Protein AF-A0A356WWW4-F1 (afdb_monomer_lite)

Radius of gyration: 14.02 Å; chains: 1; bounding box: 30×32×37 Å

Sequence (104 aa):
GGIGSTVKATRNASKEELKNLARNRLQKALKQGITTMEIKSGYGLDPETERKMLEVIHELKAEQPIELIATFLGAHAVPKHSSKEEYLEEVLAMIPEIAGLAEY

Structure (mmCIF, N/CA/C/O backbone):
data_AF-A0A356WWW4-F1
#
_entry.id   AF-A0A356WWW4-F1
#
loop_
_atom_site.group_PDB
_atom_site.id
_atom_site.type_symbol
_atom_site.label_atom_id
_atom_site.label_alt_id
_atom_site.label_comp_id
_atom_site.label_asym_id
_atom_site.label_entity_id
_atom_site.label_seq_id
_atom_site.pdbx_PDB_ins_code
_atom_site.Cartn_x
_atom_site.Cartn_y
_atom_site.Cartn_z
_atom_site.occupancy
_atom_site.B_iso_or_equiv
_atom_site.auth_seq_id
_atom_site.auth_comp_id
_atom_site.auth_asym_id
_atom_site.auth_atom_id
_atom_site.pdbx_PDB_model_num
ATOM 1 N N . GLY A 1 1 ? 5.558 17.796 -7.628 1.00 60.41 1 GLY A N 1
ATOM 2 C CA . GLY A 1 1 ? 4.100 17.597 -7.676 1.00 60.41 1 GLY A CA 1
ATOM 3 C C . GLY A 1 1 ? 3.785 16.590 -8.761 1.00 60.41 1 GLY A C 1
ATOM 4 O O . GLY A 1 1 ? 4.495 16.576 -9.760 1.00 60.41 1 GLY A O 1
ATOM 5 N N . GLY A 1 2 ? 2.782 15.738 -8.552 1.00 84.38 2 GLY A N 1
ATOM 6 C CA . GLY A 1 2 ? 2.424 14.632 -9.452 1.00 84.38 2 GLY A CA 1
ATOM 7 C C . GLY A 1 2 ? 2.862 13.257 -8.933 1.00 84.38 2 GLY A C 1
ATOM 8 O O . GLY A 1 2 ? 3.621 13.161 -7.965 1.00 84.38 2 GLY A O 1
ATOM 9 N N . ILE A 1 3 ? 2.393 12.194 -9.592 1.00 88.00 3 ILE A N 1
ATOM 10 C CA . ILE A 1 3 ? 2.609 10.796 -9.176 1.00 88.00 3 ILE A CA 1
ATOM 11 C C . ILE A 1 3 ? 4.089 10.462 -8.945 1.00 88.00 3 ILE A C 1
ATOM 13 O O . ILE A 1 3 ? 4.428 9.858 -7.934 1.00 88.00 3 ILE A O 1
ATOM 17 N N . GLY A 1 4 ? 4.993 10.966 -9.792 1.00 89.69 4 GLY A N 1
ATOM 18 C CA . GLY A 1 4 ? 6.430 10.704 -9.664 1.00 89.69 4 GLY A CA 1
ATOM 19 C C . GLY A 1 4 ? 7.057 11.209 -8.357 1.00 89.69 4 GLY A C 1
ATOM 20 O O . GLY A 1 4 ? 7.981 10.579 -7.848 1.00 89.69 4 GLY A O 1
ATOM 21 N N . SER A 1 5 ? 6.558 12.311 -7.775 1.00 92.88 5 SER A N 1
ATOM 22 C CA . SER A 1 5 ? 7.048 12.762 -6.460 1.00 92.88 5 SER A CA 1
ATOM 23 C C . SER A 1 5 ? 6.590 11.851 -5.325 1.00 92.88 5 SER A C 1
ATOM 25 O O . SER A 1 5 ? 7.378 11.584 -4.421 1.00 92.88 5 SER A O 1
ATOM 27 N N . THR A 1 6 ? 5.356 11.343 -5.390 1.00 94.69 6 THR A N 1
ATOM 28 C CA . THR A 1 6 ? 4.840 10.392 -4.399 1.00 94.69 6 THR A CA 1
ATOM 29 C C . THR A 1 6 ? 5.564 9.059 -4.514 1.00 94.69 6 THR A C 1
ATOM 31 O O . THR A 1 6 ? 6.008 8.543 -3.500 1.00 94.69 6 THR A O 1
ATOM 34 N N . VAL A 1 7 ? 5.787 8.565 -5.738 1.00 96.31 7 VAL A N 1
ATOM 35 C CA . VAL A 1 7 ? 6.539 7.324 -5.973 1.00 96.31 7 VAL A CA 1
ATOM 36 C C . VAL A 1 7 ? 7.933 7.400 -5.359 1.00 96.31 7 VAL A C 1
ATOM 38 O O . VAL A 1 7 ? 8.322 6.541 -4.573 1.00 96.31 7 VAL A O 1
ATOM 41 N N . LYS A 1 8 ? 8.669 8.486 -5.628 1.00 95.81 8 LYS A N 1
ATOM 42 C CA . LYS A 1 8 ? 9.997 8.696 -5.038 1.00 95.81 8 LYS A CA 1
ATOM 43 C C . LYS A 1 8 ? 9.953 8.727 -3.505 1.00 95.81 8 LYS A C 1
ATOM 45 O O . LYS A 1 8 ? 10.811 8.129 -2.864 1.00 95.81 8 LYS A O 1
ATOM 50 N N . ALA A 1 9 ? 8.979 9.425 -2.921 1.00 97.12 9 ALA A N 1
ATOM 51 C CA . ALA A 1 9 ? 8.839 9.507 -1.470 1.00 97.12 9 ALA A CA 1
ATOM 52 C C . ALA A 1 9 ? 8.518 8.138 -0.845 1.00 97.12 9 ALA A C 1
ATOM 54 O O . ALA A 1 9 ? 9.125 7.774 0.156 1.00 97.12 9 ALA A O 1
ATOM 55 N N . THR A 1 10 ? 7.621 7.364 -1.456 1.00 97.62 10 THR A N 1
ATOM 56 C CA . THR A 1 10 ? 7.225 6.030 -0.984 1.00 97.62 10 THR A CA 1
ATOM 57 C C . THR A 1 10 ? 8.359 5.011 -1.091 1.00 97.62 10 THR A C 1
ATOM 59 O O . THR A 1 10 ? 8.565 4.228 -0.163 1.00 97.62 10 THR A O 1
ATOM 62 N N . ARG A 1 11 ? 9.136 5.038 -2.183 1.00 97.19 11 ARG A N 1
ATOM 63 C CA . ARG A 1 11 ? 10.339 4.199 -2.329 1.00 97.19 11 ARG A CA 1
ATOM 64 C C . ARG A 1 11 ? 11.346 4.473 -1.215 1.00 97.19 11 ARG A C 1
ATOM 66 O O . ARG A 1 11 ? 11.790 3.538 -0.559 1.00 97.19 11 ARG A O 1
ATOM 73 N N . ASN A 1 12 ? 11.625 5.752 -0.957 1.00 98.06 12 ASN A N 1
ATOM 74 C CA . ASN A 1 12 ? 12.599 6.184 0.048 1.00 98.06 12 ASN A CA 1
ATOM 75 C C . ASN A 1 12 ? 12.138 5.977 1.498 1.00 98.06 12 ASN A C 1
ATOM 77 O O . ASN A 1 12 ? 12.976 5.952 2.393 1.00 98.06 12 ASN A O 1
ATOM 81 N N . ALA A 1 13 ? 10.831 5.875 1.740 1.00 98.38 13 ALA A N 1
ATOM 82 C CA . ALA A 1 13 ? 10.298 5.644 3.072 1.00 98.38 13 ALA A CA 1
ATOM 83 C C . ALA A 1 13 ? 10.525 4.192 3.507 1.00 98.38 13 ALA A C 1
ATOM 85 O O . ALA A 1 13 ? 10.277 3.235 2.764 1.00 98.38 13 ALA A O 1
ATOM 86 N N . SER A 1 14 ? 10.943 4.019 4.752 1.00 98.56 14 SER A N 1
ATOM 87 C CA . SER A 1 14 ? 10.951 2.730 5.429 1.00 98.56 14 SER A CA 1
ATOM 88 C C . SER A 1 14 ? 9.529 2.199 5.636 1.00 98.56 14 SER A C 1
ATOM 90 O O . SER A 1 14 ? 8.539 2.939 5.629 1.00 98.56 14 SER A O 1
ATOM 92 N N . LYS A 1 15 ? 9.425 0.888 5.867 1.00 98.44 15 LYS A N 1
ATOM 93 C CA . LYS A 1 15 ? 8.154 0.227 6.181 1.00 98.44 15 LYS A CA 1
ATOM 94 C C . LYS A 1 15 ? 7.468 0.850 7.404 1.00 98.44 15 LYS A C 1
ATOM 96 O O . LYS A 1 15 ? 6.267 1.103 7.362 1.00 98.44 15 LYS A O 1
ATOM 101 N N . GLU A 1 16 ? 8.226 1.169 8.455 1.00 98.50 16 GLU A N 1
ATOM 102 C CA . GLU A 1 16 ? 7.666 1.808 9.652 1.00 98.50 16 GLU A CA 1
ATOM 103 C C . GLU A 1 16 ? 7.223 3.253 9.420 1.00 98.50 16 GLU A C 1
ATOM 105 O O . GLU A 1 16 ? 6.189 3.671 9.937 1.00 98.50 16 GLU A O 1
ATOM 110 N N . GLU A 1 17 ? 7.939 4.038 8.613 1.00 98.62 17 GLU A N 1
ATOM 111 C CA . GLU A 1 17 ? 7.474 5.386 8.258 1.00 98.62 17 GLU A CA 1
ATOM 112 C C . GLU A 1 17 ? 6.132 5.331 7.519 1.00 98.62 17 GLU A C 1
ATOM 114 O O . GLU A 1 17 ? 5.210 6.085 7.850 1.00 98.62 17 GLU A O 1
ATOM 119 N N . LEU A 1 18 ? 5.986 4.396 6.573 1.00 98.69 18 LEU A N 1
ATOM 120 C CA . LEU A 1 18 ? 4.726 4.167 5.864 1.00 98.69 18 LEU A CA 1
ATOM 121 C C . LEU A 1 18 ? 3.616 3.699 6.813 1.00 98.69 18 LEU A C 1
ATOM 123 O O . LEU A 1 18 ? 2.504 4.235 6.756 1.00 98.69 18 LEU A O 1
ATOM 127 N N . LYS A 1 19 ? 3.915 2.761 7.721 1.00 98.62 19 LYS A N 1
ATOM 128 C CA . LYS A 1 19 ? 2.946 2.259 8.703 1.00 98.62 19 LYS A CA 1
ATOM 129 C C . LYS A 1 19 ? 2.482 3.349 9.662 1.00 98.62 19 LYS A C 1
ATOM 131 O O . LYS A 1 19 ? 1.279 3.529 9.844 1.00 98.62 19 LYS A O 1
ATOM 136 N N . ASN A 1 20 ? 3.400 4.140 10.212 1.00 98.56 20 ASN A N 1
ATOM 137 C CA . ASN A 1 20 ? 3.073 5.269 11.086 1.00 98.56 20 ASN A CA 1
ATOM 138 C C . ASN A 1 20 ? 2.220 6.324 10.368 1.00 98.56 20 ASN A C 1
ATOM 140 O O . ASN A 1 20 ? 1.230 6.815 10.922 1.00 98.56 20 ASN A O 1
ATOM 144 N N . LEU A 1 21 ? 2.554 6.643 9.114 1.00 98.31 21 LEU A N 1
ATOM 145 C CA . LEU A 1 21 ? 1.778 7.572 8.297 1.00 98.31 21 LEU A CA 1
ATOM 146 C C . LEU A 1 21 ? 0.350 7.063 8.048 1.00 98.31 21 LEU A C 1
ATOM 148 O O . LEU A 1 21 ? -0.610 7.826 8.200 1.00 98.31 21 LEU A O 1
ATOM 152 N N . A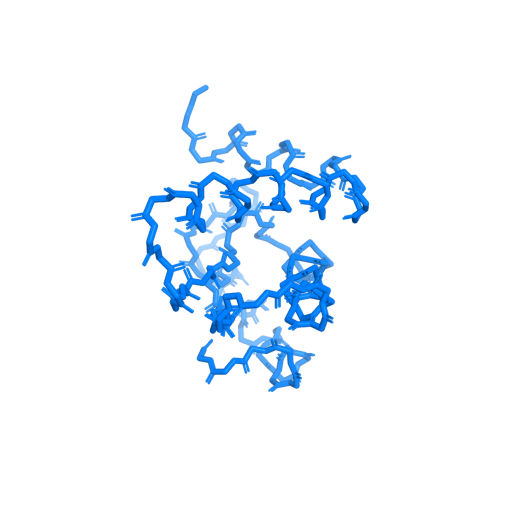LA A 1 22 ? 0.201 5.788 7.684 1.00 98.31 22 ALA A N 1
ATOM 153 C CA . ALA A 1 22 ? -1.095 5.157 7.458 1.00 98.31 22 ALA A CA 1
ATOM 154 C C . ALA A 1 22 ? -1.914 5.056 8.755 1.00 98.31 22 ALA A C 1
ATOM 156 O O . ALA A 1 22 ? -3.075 5.465 8.765 1.00 98.31 22 ALA A O 1
ATOM 157 N N . ARG A 1 23 ? -1.305 4.647 9.876 1.00 98.50 23 ARG A N 1
ATOM 158 C CA . ARG A 1 23 ? -1.961 4.578 11.194 1.00 98.50 23 ARG A CA 1
ATOM 159 C C . ARG A 1 23 ? -2.559 5.921 11.607 1.00 98.50 23 ARG A C 1
ATOM 161 O O . ARG A 1 23 ? -3.714 5.985 12.022 1.00 98.50 23 ARG A O 1
ATOM 168 N N . ASN A 1 24 ? -1.818 7.013 11.415 1.00 98.38 24 ASN A N 1
ATOM 169 C CA . ASN A 1 24 ? -2.313 8.364 11.696 1.00 98.38 24 ASN A CA 1
ATOM 170 C C . ASN A 1 24 ? -3.528 8.746 10.833 1.00 98.38 24 ASN A C 1
ATOM 172 O O . ASN A 1 24 ? -4.409 9.477 11.291 1.00 98.38 24 ASN A O 1
ATOM 176 N N . ARG A 1 25 ? -3.592 8.277 9.580 1.00 98.38 25 ARG A N 1
ATOM 177 C CA . ARG A 1 25 ? -4.747 8.495 8.692 1.00 98.38 25 ARG A CA 1
ATOM 178 C C . ARG A 1 25 ? -5.943 7.648 9.119 1.00 98.38 25 ARG A C 1
ATOM 180 O O . ARG A 1 25 ? -7.040 8.189 9.214 1.00 98.38 25 ARG A O 1
ATOM 187 N N . LEU A 1 26 ? -5.721 6.381 9.464 1.00 98.50 26 LEU A N 1
ATOM 188 C CA . LEU A 1 26 ? -6.759 5.477 9.967 1.00 98.50 26 LEU A CA 1
ATOM 189 C C . LEU A 1 26 ? -7.387 5.995 11.264 1.00 98.50 26 LEU A C 1
ATOM 191 O O . LEU A 1 26 ? -8.604 6.036 11.380 1.00 98.50 26 LEU A O 1
ATOM 195 N N . GLN A 1 27 ? -6.590 6.508 12.204 1.00 98.31 27 GLN A N 1
ATOM 196 C CA . GLN A 1 27 ? -7.124 7.122 13.426 1.00 98.31 27 GLN A CA 1
ATOM 197 C C . GLN A 1 27 ? -8.020 8.335 13.140 1.00 98.31 27 GLN A C 1
ATOM 199 O O . GLN A 1 27 ? -9.021 8.543 13.826 1.00 98.31 27 GLN A O 1
ATOM 204 N N . LYS A 1 28 ? -7.672 9.156 12.140 1.00 98.56 28 LYS A N 1
ATOM 205 C CA . LYS A 1 28 ? -8.518 10.283 11.716 1.00 98.56 28 LYS A CA 1
ATOM 206 C C . LYS A 1 28 ? -9.808 9.790 11.063 1.00 98.56 28 LYS A C 1
ATOM 208 O O . LYS A 1 28 ? -10.865 10.319 11.384 1.00 98.56 28 LYS A O 1
ATOM 213 N N . ALA A 1 29 ? -9.717 8.773 10.210 1.00 98.44 29 ALA A N 1
ATOM 214 C CA . ALA A 1 29 ? -10.869 8.153 9.566 1.00 98.44 29 ALA A CA 1
ATOM 215 C C . ALA A 1 29 ? -11.835 7.541 10.594 1.00 98.44 29 ALA A C 1
ATOM 217 O O . ALA A 1 29 ? -13.037 7.791 10.542 1.00 98.44 29 ALA A O 1
ATOM 218 N N . LEU A 1 30 ? -11.305 6.839 11.597 1.00 98.12 30 LEU A N 1
ATOM 219 C CA . LEU A 1 30 ? -12.096 6.256 12.678 1.00 98.12 30 LEU A CA 1
ATOM 220 C C . LEU A 1 30 ? -12.850 7.330 13.472 1.00 98.12 30 LEU A C 1
ATOM 222 O O . LEU A 1 30 ? -14.033 7.176 13.760 1.00 98.12 30 LEU A O 1
ATOM 226 N N . LYS A 1 31 ? -12.198 8.464 13.771 1.00 98.31 31 LYS A N 1
ATOM 227 C CA . LYS A 1 31 ? -12.844 9.622 14.423 1.00 98.31 31 LYS A CA 1
ATOM 228 C C . LYS A 1 31 ? -13.974 10.234 13.588 1.00 98.31 31 LYS A C 1
ATOM 230 O O . LYS A 1 31 ? -14.804 10.948 14.139 1.00 98.31 31 LYS A O 1
ATOM 235 N N . GLN A 1 32 ? -13.996 9.973 12.283 1.00 98.44 32 GLN A N 1
ATOM 236 C CA . GLN A 1 32 ? -15.057 10.385 11.364 1.00 98.44 32 GLN A CA 1
ATOM 237 C C . GLN A 1 32 ? -16.131 9.300 11.173 1.00 98.44 32 GLN A C 1
ATOM 239 O O . GLN A 1 32 ? -17.038 9.488 10.369 1.00 98.44 32 GLN A O 1
ATOM 244 N N . GLY A 1 33 ? -16.054 8.183 11.905 1.00 98.31 33 GLY A N 1
ATOM 245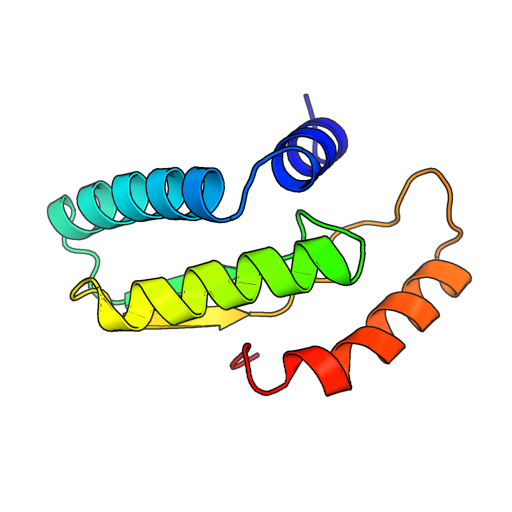 C CA . GLY A 1 33 ? -17.025 7.089 11.838 1.00 98.31 33 GLY A CA 1
ATOM 246 C C . GLY A 1 33 ? -16.784 6.091 10.705 1.00 98.31 33 GLY A C 1
ATOM 247 O O . GLY A 1 33 ? -17.659 5.276 10.431 1.00 98.31 33 GLY A O 1
ATOM 248 N N . ILE A 1 34 ? -15.623 6.130 10.040 1.00 98.62 34 ILE A N 1
ATOM 249 C CA . ILE A 1 34 ? -15.276 5.148 9.006 1.00 98.62 34 ILE A CA 1
ATOM 250 C C . ILE A 1 34 ? -14.921 3.821 9.679 1.00 98.62 34 ILE A C 1
ATOM 252 O O . ILE A 1 34 ? -14.003 3.769 10.497 1.00 98.62 34 ILE A O 1
ATOM 256 N N . THR A 1 35 ? -15.633 2.757 9.306 1.00 98.06 35 THR A N 1
ATOM 257 C CA . THR A 1 35 ? -15.446 1.398 9.844 1.00 98.06 35 THR A CA 1
ATOM 258 C C . THR A 1 35 ? -14.822 0.426 8.850 1.00 98.06 35 THR A C 1
ATOM 260 O O . THR A 1 35 ? -14.264 -0.576 9.278 1.00 98.06 35 THR A O 1
ATOM 263 N N . THR A 1 36 ? -14.863 0.730 7.551 1.00 98.44 36 THR A N 1
ATOM 264 C CA . THR A 1 36 ? -14.289 -0.104 6.486 1.00 98.44 36 THR A CA 1
ATOM 265 C C . THR A 1 36 ? -13.587 0.787 5.466 1.00 98.44 36 THR A C 1
ATOM 267 O O . THR A 1 36 ? -14.101 1.852 5.113 1.00 98.44 36 THR A O 1
ATOM 270 N N . MET A 1 37 ? -12.404 0.383 5.004 1.00 98.38 37 MET A N 1
ATOM 271 C CA . MET A 1 37 ? -11.602 1.149 4.053 1.00 98.38 37 MET A CA 1
ATOM 272 C C . MET A 1 37 ? -10.841 0.239 3.095 1.00 98.38 37 MET A C 1
ATOM 274 O O . MET A 1 37 ? -10.111 -0.658 3.501 1.00 98.38 37 MET A O 1
ATOM 278 N N . GLU A 1 38 ? -10.949 0.534 1.807 1.00 98.44 38 GLU A N 1
ATOM 279 C CA . GLU A 1 38 ? -10.049 -0.022 0.806 1.00 98.44 38 GLU A CA 1
ATOM 280 C C . GLU A 1 38 ? -8.766 0.821 0.732 1.00 98.44 38 GLU A C 1
ATOM 282 O O . GLU A 1 38 ? -8.816 2.054 0.680 1.00 98.44 38 GLU A O 1
ATOM 287 N N . ILE A 1 39 ? -7.609 0.160 0.715 1.00 98.19 39 ILE A N 1
ATOM 288 C CA . ILE A 1 39 ? -6.299 0.784 0.554 1.00 98.19 39 ILE A CA 1
ATOM 289 C C . ILE A 1 39 ? -5.569 0.095 -0.594 1.00 98.19 39 ILE A C 1
ATOM 291 O O . ILE A 1 39 ? -5.390 -1.121 -0.612 1.00 98.19 39 ILE A O 1
ATOM 295 N N . LYS A 1 40 ? -5.115 0.903 -1.548 1.00 98.38 40 LYS A N 1
ATOM 296 C CA . LYS A 1 40 ? -4.424 0.436 -2.746 1.00 98.38 40 LYS A CA 1
ATOM 297 C C . LYS A 1 40 ? -2.920 0.633 -2.618 1.00 98.38 40 LYS A C 1
ATOM 299 O O . LYS A 1 40 ? -2.467 1.608 -2.010 1.00 98.38 40 LYS A O 1
ATOM 304 N N . SER A 1 41 ? -2.166 -0.264 -3.239 1.00 98.19 41 SER A N 1
ATOM 305 C CA . SER A 1 41 ? -0.745 -0.085 -3.522 1.00 98.19 41 SER A CA 1
ATOM 306 C C . SER A 1 41 ? -0.560 0.922 -4.693 1.00 98.19 41 SER A C 1
ATOM 308 O O . SER A 1 41 ? -1.355 1.853 -4.840 1.00 98.19 41 SER A O 1
ATOM 310 N N . GLY A 1 42 ? 0.489 0.821 -5.514 1.00 96.94 42 GLY A N 1
ATOM 311 C CA . GLY A 1 42 ? 0.644 1.611 -6.745 1.00 96.94 42 GLY A CA 1
ATOM 312 C C . GLY A 1 42 ? 1.469 2.894 -6.640 1.00 96.94 42 GLY A C 1
ATOM 313 O O . GLY A 1 42 ? 1.592 3.635 -7.613 1.00 96.94 42 GLY A O 1
ATOM 314 N N . TYR A 1 43 ? 2.041 3.204 -5.478 1.00 97.75 43 TYR A N 1
ATOM 315 C CA . TYR A 1 43 ? 3.078 4.235 -5.345 1.00 97.75 43 TYR A CA 1
ATOM 316 C C . TYR A 1 43 ? 4.494 3.654 -5.232 1.00 97.75 43 TYR A C 1
ATOM 318 O O . TYR A 1 43 ? 5.430 4.410 -4.993 1.00 97.75 43 TYR A O 1
ATOM 326 N N . GLY A 1 44 ? 4.677 2.345 -5.403 1.00 96.69 44 GLY A N 1
ATOM 327 C CA . GLY A 1 44 ? 5.999 1.741 -5.530 1.00 96.69 44 GLY A CA 1
ATOM 328 C C . GLY A 1 44 ? 6.458 1.735 -6.975 1.00 96.69 44 GLY A C 1
ATOM 329 O O . GLY A 1 44 ? 7.504 2.289 -7.304 1.00 96.69 44 GLY A O 1
ATOM 330 N N . LEU A 1 45 ? 5.632 1.184 -7.858 1.00 96.38 45 LEU A N 1
ATOM 331 C CA . LEU A 1 45 ? 5.977 0.908 -9.253 1.00 96.38 45 LEU A CA 1
ATOM 332 C C . LEU A 1 45 ? 7.263 0.068 -9.423 1.00 96.38 45 LEU A C 1
ATOM 334 O O . LEU A 1 45 ? 8.008 0.248 -10.384 1.00 96.38 45 LEU A O 1
ATOM 338 N N . ASP A 1 46 ? 7.559 -0.775 -8.437 1.00 95.62 46 ASP A N 1
ATOM 339 C CA . ASP A 1 46 ? 8.617 -1.787 -8.418 1.00 95.62 46 ASP A CA 1
ATOM 340 C C . ASP A 1 46 ? 8.214 -2.898 -7.425 1.00 95.62 46 ASP A C 1
ATOM 342 O O . ASP A 1 46 ? 7.456 -2.607 -6.490 1.00 95.62 46 ASP A O 1
ATOM 346 N N . PRO A 1 47 ? 8.689 -4.147 -7.599 1.00 95.25 47 PRO A N 1
ATOM 347 C CA . PRO A 1 47 ? 8.242 -5.281 -6.785 1.00 95.25 47 PRO A CA 1
ATOM 348 C C . PRO A 1 47 ? 8.424 -5.071 -5.278 1.00 95.25 47 PRO A C 1
ATOM 350 O O . PRO A 1 47 ? 7.506 -5.302 -4.489 1.00 95.25 47 PRO A O 1
ATOM 353 N N . GLU A 1 48 ? 9.601 -4.589 -4.871 1.00 96.81 48 GLU A N 1
ATOM 354 C CA . GLU A 1 48 ? 9.962 -4.425 -3.462 1.00 96.81 48 GLU A CA 1
ATOM 355 C C . GLU A 1 48 ? 9.025 -3.436 -2.763 1.00 96.81 48 GLU A C 1
ATOM 357 O O . GLU A 1 48 ? 8.488 -3.710 -1.684 1.00 96.81 48 GLU A O 1
ATOM 362 N N . THR A 1 49 ? 8.793 -2.284 -3.387 1.00 98.06 49 THR A N 1
ATOM 363 C CA . THR A 1 49 ? 8.005 -1.212 -2.787 1.00 98.06 49 THR A CA 1
ATOM 364 C C . THR A 1 49 ? 6.510 -1.518 -2.825 1.00 98.06 49 THR A C 1
ATOM 366 O O . THR A 1 49 ? 5.810 -1.196 -1.863 1.00 98.06 49 THR A O 1
ATOM 369 N N . GLU A 1 50 ? 6.012 -2.168 -3.882 1.00 98.25 50 GLU A N 1
ATOM 370 C CA . GLU A 1 50 ? 4.624 -2.649 -3.939 1.00 98.25 50 GLU A CA 1
ATOM 371 C C . GLU A 1 50 ? 4.344 -3.655 -2.817 1.00 98.25 50 GLU A C 1
ATOM 373 O O . GLU A 1 50 ? 3.410 -3.464 -2.030 1.00 98.25 50 GLU A O 1
ATOM 378 N N . ARG A 1 51 ? 5.221 -4.654 -2.656 1.00 98.00 51 ARG A N 1
ATOM 379 C CA . ARG A 1 51 ? 5.139 -5.635 -1.568 1.00 98.00 51 ARG A CA 1
ATOM 380 C C . ARG A 1 51 ? 5.209 -4.965 -0.195 1.00 98.00 51 ARG A C 1
ATOM 382 O O . ARG A 1 51 ? 4.365 -5.239 0.655 1.00 98.00 51 ARG A O 1
ATOM 389 N N . LYS A 1 52 ? 6.153 -4.036 0.010 1.00 98.44 52 LYS A N 1
ATOM 390 C CA . LYS A 1 52 ? 6.301 -3.263 1.260 1.00 98.44 52 LYS A CA 1
ATOM 391 C C . LYS A 1 52 ? 5.003 -2.556 1.653 1.00 98.44 52 LYS A C 1
ATOM 393 O O . LYS A 1 52 ? 4.627 -2.585 2.822 1.00 98.44 52 LYS A O 1
ATOM 398 N N . MET A 1 53 ? 4.308 -1.924 0.706 1.00 98.62 53 MET A N 1
ATOM 399 C CA . MET A 1 53 ? 3.034 -1.254 0.995 1.00 98.62 53 MET A CA 1
ATOM 400 C C . MET A 1 53 ? 1.924 -2.243 1.360 1.00 98.62 53 MET A C 1
ATOM 402 O O . MET A 1 53 ? 1.186 -1.984 2.309 1.00 98.62 53 MET A O 1
ATOM 406 N N . LEU A 1 54 ? 1.811 -3.367 0.647 1.00 98.44 54 LEU A N 1
ATOM 407 C CA . LEU A 1 54 ? 0.799 -4.384 0.950 1.00 98.44 54 LEU A CA 1
ATOM 408 C C . LEU A 1 54 ? 1.031 -5.028 2.324 1.00 98.44 54 LEU A C 1
ATOM 410 O O . LEU A 1 54 ? 0.085 -5.191 3.091 1.00 98.44 54 LEU A O 1
ATOM 414 N N . GLU A 1 55 ? 2.286 -5.293 2.697 1.00 98.19 55 GLU A N 1
ATOM 415 C CA . GLU A 1 55 ? 2.620 -5.756 4.049 1.00 98.19 55 GLU A CA 1
ATOM 416 C C . GLU A 1 55 ? 2.237 -4.740 5.134 1.00 98.19 55 GLU A C 1
ATOM 418 O O . GLU A 1 55 ? 1.750 -5.131 6.192 1.00 98.19 55 GLU A O 1
ATOM 423 N N . VAL A 1 56 ? 2.430 -3.438 4.886 1.00 98.56 56 VAL A N 1
ATOM 424 C CA . VAL A 1 56 ? 1.992 -2.387 5.822 1.00 98.56 56 VAL A CA 1
ATOM 425 C C . VAL A 1 56 ? 0.480 -2.433 6.026 1.00 98.56 56 VAL A C 1
ATOM 427 O O . VAL A 1 56 ? 0.018 -2.325 7.162 1.00 98.56 56 VAL A O 1
ATOM 430 N N . ILE A 1 57 ? -0.296 -2.598 4.950 1.00 98.25 57 ILE A N 1
ATOM 431 C CA . ILE A 1 57 ? -1.757 -2.713 5.047 1.00 98.25 57 ILE A CA 1
ATOM 432 C C . ILE A 1 57 ? -2.125 -3.966 5.847 1.00 98.25 57 ILE A C 1
ATOM 434 O O . ILE A 1 57 ? -2.957 -3.881 6.747 1.00 98.25 57 ILE A O 1
ATOM 438 N N . HIS A 1 58 ? -1.476 -5.099 5.564 1.00 96.44 58 HIS A N 1
ATOM 439 C CA . HIS A 1 58 ? -1.710 -6.362 6.259 1.00 96.44 58 HIS A CA 1
ATOM 440 C C . HIS A 1 58 ? -1.436 -6.262 7.769 1.00 96.44 58 HIS A C 1
ATOM 442 O O . HIS A 1 58 ? -2.285 -6.652 8.565 1.00 96.44 58 HIS A O 1
ATOM 448 N N . GLU A 1 59 ? -0.310 -5.673 8.183 1.00 97.56 59 GLU A N 1
ATOM 449 C CA . GLU A 1 59 ? -0.007 -5.452 9.607 1.00 97.56 59 GLU A CA 1
ATOM 450 C C . GLU A 1 59 ? -1.055 -4.558 10.282 1.00 97.56 59 GLU A C 1
ATOM 452 O O . GLU A 1 59 ? -1.532 -4.858 11.377 1.00 97.56 59 GLU A O 1
ATOM 457 N N . LEU A 1 60 ? -1.485 -3.489 9.605 1.00 98.25 60 LEU A N 1
ATOM 458 C CA . LEU A 1 60 ? -2.493 -2.576 10.142 1.00 98.25 60 LEU A CA 1
ATOM 459 C C . LEU A 1 60 ? -3.885 -3.208 10.266 1.00 98.25 60 LEU A C 1
ATOM 461 O O . LEU A 1 60 ? -4.690 -2.697 11.040 1.00 98.25 60 LEU A O 1
ATOM 465 N N . LYS A 1 61 ? -4.194 -4.318 9.583 1.00 96.62 61 LYS A N 1
ATOM 466 C CA . LYS A 1 61 ? -5.454 -5.049 9.824 1.00 96.62 61 LYS A CA 1
ATOM 467 C C . LYS A 1 61 ? -5.550 -5.568 11.259 1.00 96.62 61 LYS A C 1
ATOM 469 O O . LYS A 1 61 ? -6.638 -5.587 11.819 1.00 96.62 61 LYS A O 1
ATOM 474 N N . ALA A 1 62 ? -4.425 -5.959 11.860 1.00 95.25 62 ALA A N 1
ATOM 475 C CA . ALA A 1 62 ? -4.385 -6.531 13.206 1.00 95.25 62 ALA A CA 1
ATOM 476 C C . ALA A 1 62 ? -4.224 -5.483 14.325 1.00 95.25 62 ALA A C 1
ATOM 478 O O . ALA A 1 62 ? -4.450 -5.788 15.494 1.00 95.25 62 ALA A O 1
ATOM 479 N N . GLU A 1 63 ? -3.820 -4.253 13.994 1.00 96.81 63 GLU A N 1
ATOM 480 C CA . GLU A 1 63 ? -3.460 -3.226 14.984 1.00 96.81 63 GLU A CA 1
ATOM 481 C C . GLU A 1 63 ? -4.596 -2.235 15.314 1.00 96.81 63 GLU A C 1
ATOM 483 O O . GLU A 1 63 ? -4.444 -1.404 16.213 1.00 96.81 63 GLU A O 1
ATOM 488 N N . GLN A 1 64 ? -5.714 -2.250 14.578 1.00 95.94 64 GLN A N 1
ATOM 489 C CA . GLN A 1 64 ? -6.774 -1.238 14.697 1.00 95.94 64 GLN A CA 1
ATOM 490 C C . GLN A 1 64 ? -8.153 -1.769 14.224 1.00 95.94 64 GLN A C 1
ATOM 492 O O . GLN A 1 64 ? -8.198 -2.823 13.597 1.00 95.94 64 GLN A O 1
ATOM 497 N N . PRO A 1 65 ? -9.281 -1.087 14.529 1.00 97.56 65 PRO A N 1
ATOM 498 C CA . PRO A 1 65 ? -10.625 -1.661 14.364 1.00 97.56 65 PRO A CA 1
ATOM 499 C C . PRO A 1 65 ? -11.312 -1.429 13.002 1.00 97.56 65 PRO A C 1
ATOM 501 O O . PRO A 1 65 ? -12.387 -1.979 12.786 1.00 97.56 65 PRO A O 1
ATOM 504 N N . ILE A 1 66 ? -10.765 -0.598 12.108 1.00 98.56 66 ILE A N 1
ATOM 505 C CA . ILE A 1 66 ? -11.273 -0.418 10.738 1.00 98.56 66 ILE A CA 1
ATOM 506 C C . ILE A 1 66 ? -10.959 -1.682 9.937 1.00 98.56 66 ILE A C 1
ATOM 508 O O . ILE A 1 66 ? -9.803 -2.097 9.850 1.00 98.56 66 ILE A O 1
ATOM 512 N N . GLU A 1 67 ? -11.964 -2.254 9.290 1.00 98.44 67 GLU A N 1
ATOM 513 C CA . GLU A 1 67 ? -11.783 -3.332 8.325 1.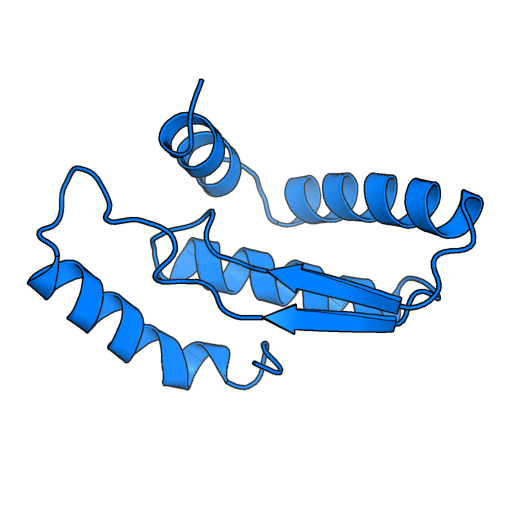00 98.44 67 GLU A CA 1
ATOM 514 C C . GLU A 1 67 ? -11.033 -2.804 7.094 1.00 98.44 67 GLU A C 1
ATOM 516 O O . GLU A 1 67 ? -11.516 -1.902 6.405 1.00 98.44 67 GLU A O 1
ATOM 521 N N . LEU A 1 68 ? -9.837 -3.336 6.823 1.00 98.44 68 LEU A N 1
ATOM 522 C CA . LEU A 1 68 ? -9.036 -2.918 5.671 1.00 98.44 68 LEU A CA 1
ATOM 523 C C . LEU A 1 68 ? -9.085 -3.964 4.565 1.00 98.44 68 LEU A C 1
ATOM 525 O O . LEU A 1 68 ? -8.834 -5.145 4.809 1.00 98.44 68 LEU A O 1
ATOM 529 N N . ILE A 1 69 ? -9.313 -3.501 3.342 1.00 98.19 69 ILE A N 1
ATOM 530 C CA . ILE A 1 69 ? -9.201 -4.288 2.115 1.00 98.19 69 ILE A CA 1
ATOM 531 C C . ILE A 1 69 ? -7.972 -3.786 1.360 1.00 98.19 69 ILE A C 1
ATOM 533 O O . ILE A 1 69 ? -7.881 -2.601 1.047 1.00 98.19 69 ILE A O 1
ATOM 537 N N . ALA A 1 70 ? -7.011 -4.666 1.117 1.00 98.12 70 ALA A N 1
ATOM 538 C CA . ALA A 1 70 ? -5.798 -4.379 0.376 1.00 98.12 70 ALA A CA 1
ATOM 539 C C . ALA A 1 70 ? -6.019 -4.694 -1.106 1.00 98.12 70 ALA A C 1
ATOM 541 O O . ALA A 1 70 ? -6.463 -5.787 -1.458 1.00 98.12 70 ALA A O 1
ATOM 542 N N . THR A 1 71 ? -5.668 -3.748 -1.972 1.00 98.31 71 THR A N 1
ATOM 543 C CA . THR A 1 71 ? -5.733 -3.924 -3.427 1.00 98.31 71 THR A CA 1
ATOM 544 C C . THR A 1 71 ? -4.371 -3.676 -4.049 1.00 98.31 71 THR A C 1
ATOM 546 O O . THR A 1 71 ? -3.756 -2.626 -3.822 1.00 98.31 71 THR A O 1
ATOM 549 N N . PHE A 1 72 ? -3.909 -4.611 -4.869 1.00 98.38 72 PHE A N 1
ATOM 550 C CA . PHE A 1 72 ? -2.731 -4.428 -5.692 1.00 98.38 72 PHE A CA 1
ATOM 551 C C . PHE A 1 72 ? -3.059 -3.531 -6.889 1.00 98.38 72 PHE A C 1
ATOM 553 O O . PHE A 1 72 ? -3.866 -3.853 -7.755 1.00 98.38 72 PHE A O 1
ATOM 560 N N . LEU A 1 73 ? -2.402 -2.375 -6.948 1.00 97.94 73 LEU A 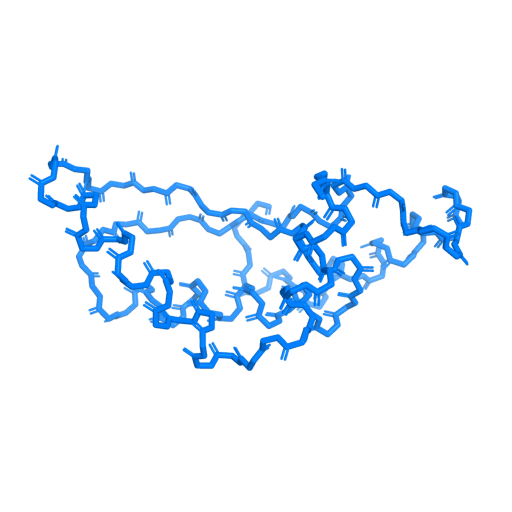N 1
ATOM 561 C CA . LEU A 1 73 ? -2.485 -1.421 -8.050 1.00 97.94 73 LEU A CA 1
ATOM 562 C C . LEU A 1 73 ? -1.096 -1.208 -8.664 1.00 97.94 73 LEU A C 1
ATOM 564 O O . LEU A 1 73 ? -0.667 -0.076 -8.857 1.00 97.94 73 LEU A O 1
ATOM 568 N N . GLY A 1 74 ? -0.370 -2.287 -8.977 1.00 96.25 74 GLY A N 1
ATOM 569 C CA . GLY A 1 74 ? 0.943 -2.180 -9.627 1.00 96.25 74 GLY A CA 1
ATOM 570 C C . GLY A 1 74 ? 0.882 -1.376 -10.931 1.00 96.25 74 GLY A C 1
ATOM 571 O O . GLY A 1 74 ? 1.691 -0.488 -11.155 1.00 96.25 74 GLY A O 1
ATOM 572 N N . ALA A 1 75 ? -0.165 -1.564 -11.737 1.00 96.25 75 ALA A N 1
ATOM 573 C CA . ALA A 1 75 ? -0.379 -0.834 -12.991 1.00 96.25 75 ALA A CA 1
ATOM 574 C C . ALA A 1 75 ? -0.898 0.618 -12.820 1.00 96.25 75 ALA A C 1
ATOM 576 O O . ALA A 1 75 ? -1.668 1.108 -13.646 1.00 96.25 75 ALA A O 1
ATOM 577 N N . HIS A 1 76 ? -0.508 1.330 -11.758 1.00 96.81 76 HIS A N 1
ATOM 578 C CA . HIS A 1 76 ? -0.971 2.700 -11.498 1.00 96.81 76 HIS A CA 1
ATOM 579 C C . HIS A 1 76 ? -0.410 3.719 -12.502 1.00 96.81 76 HIS A C 1
ATOM 581 O O . HIS A 1 76 ? -1.104 4.648 -12.917 1.00 96.81 76 HIS A O 1
ATOM 587 N N . ALA A 1 77 ? 0.858 3.559 -12.887 1.00 95.94 77 ALA A N 1
ATOM 588 C CA . ALA A 1 77 ? 1.523 4.341 -13.923 1.00 95.94 77 ALA A CA 1
ATOM 589 C C . ALA A 1 77 ? 2.775 3.618 -14.421 1.00 95.94 77 ALA A C 1
ATOM 591 O O . ALA A 1 77 ? 3.335 2.783 -13.724 1.00 95.94 77 ALA A O 1
ATOM 592 N N . VAL A 1 78 ? 3.253 3.995 -15.606 1.00 95.25 78 VAL A N 1
ATOM 593 C CA . VAL A 1 78 ? 4.505 3.461 -16.156 1.00 95.25 78 VAL A CA 1
ATOM 594 C C . VAL A 1 78 ? 5.697 4.244 -15.584 1.00 95.25 78 VAL A C 1
ATOM 596 O O . VAL A 1 78 ? 5.706 5.480 -15.678 1.00 95.25 78 VAL A O 1
ATOM 599 N N . PRO A 1 79 ? 6.708 3.579 -14.992 1.00 91.62 79 PRO A N 1
ATOM 600 C CA . PRO A 1 79 ? 7.953 4.217 -14.578 1.00 91.62 79 PRO A CA 1
ATOM 601 C C . PRO A 1 79 ? 8.636 4.944 -15.740 1.00 91.62 79 PRO A C 1
ATOM 603 O O . PRO A 1 79 ? 8.681 4.453 -16.859 1.00 91.62 79 PRO A O 1
ATOM 606 N N . LYS A 1 80 ? 9.265 6.096 -15.472 1.00 87.69 80 LYS A N 1
ATOM 607 C CA . LYS A 1 80 ? 9.929 6.915 -16.512 1.00 87.69 80 LYS A CA 1
ATOM 608 C C . LYS A 1 80 ? 11.050 6.202 -17.284 1.00 87.69 80 LYS A C 1
ATOM 610 O O . LYS A 1 80 ? 11.476 6.714 -18.313 1.00 87.69 80 LYS A O 1
ATOM 615 N N . HIS A 1 81 ? 11.564 5.099 -16.749 1.00 88.38 81 HIS A N 1
ATOM 616 C CA . HIS A 1 81 ? 12.711 4.362 -17.279 1.00 88.38 81 HIS A CA 1
ATOM 617 C C . HIS A 1 81 ? 12.319 3.016 -17.906 1.00 88.38 81 HIS A C 1
ATOM 619 O O . HIS A 1 81 ? 13.206 2.215 -18.166 1.00 88.38 81 HIS A O 1
ATOM 625 N N . SER A 1 82 ? 11.022 2.769 -18.115 1.00 93.00 82 SER A N 1
ATOM 626 C CA . SER A 1 82 ? 10.496 1.527 -18.686 1.00 93.00 82 SER A CA 1
ATOM 627 C C . SER A 1 82 ? 9.453 1.847 -19.761 1.00 93.00 82 SER A C 1
ATOM 629 O O . SER A 1 82 ? 8.772 2.879 -19.694 1.00 93.00 82 SER A O 1
ATOM 631 N N . SER A 1 83 ? 9.348 0.996 -20.778 1.00 96.81 83 SER A N 1
ATOM 632 C CA . SER A 1 83 ? 8.225 1.018 -21.718 1.00 96.81 83 SER A CA 1
ATOM 633 C C . SER A 1 83 ? 6.946 0.475 -21.065 1.00 96.81 83 SER A C 1
ATOM 635 O O . SER A 1 83 ? 6.960 -0.077 -19.964 1.00 96.81 83 SER A O 1
ATOM 637 N N . LYS A 1 84 ? 5.799 0.648 -21.733 1.00 96.62 84 LYS A N 1
ATOM 638 C CA . LYS A 1 84 ? 4.527 0.082 -21.253 1.00 96.62 84 LYS A CA 1
ATOM 639 C C . LYS A 1 84 ? 4.588 -1.440 -21.218 1.00 96.62 84 LYS A C 1
ATOM 641 O O . LYS A 1 84 ? 4.064 -2.042 -20.290 1.00 96.62 84 LYS A O 1
ATOM 646 N N . GLU A 1 85 ? 5.201 -2.021 -22.239 1.00 97.81 85 GLU A N 1
ATOM 647 C CA . GLU A 1 85 ? 5.301 -3.454 -22.462 1.00 97.81 85 GLU A CA 1
ATOM 648 C C . GLU A 1 85 ? 6.236 -4.093 -21.432 1.00 97.81 85 GLU A C 1
ATOM 650 O O . GLU A 1 85 ? 5.827 -5.023 -20.748 1.00 97.81 85 GLU A O 1
ATOM 655 N N . GLU A 1 86 ? 7.438 -3.538 -21.240 1.00 96.94 86 GLU A N 1
ATOM 656 C CA . GLU A 1 86 ? 8.379 -4.006 -20.209 1.00 96.94 86 GLU A CA 1
ATOM 657 C C . GLU A 1 86 ? 7.757 -3.927 -18.812 1.00 96.94 86 GLU A C 1
ATOM 659 O O . GLU A 1 86 ? 7.809 -4.890 -18.048 1.00 96.94 86 GLU A O 1
ATOM 664 N N . TYR A 1 87 ? 7.106 -2.806 -18.490 1.00 96.81 87 TYR A N 1
ATOM 665 C CA . TYR A 1 87 ? 6.492 -2.642 -17.180 1.00 96.81 87 TYR A CA 1
ATOM 666 C C . TYR A 1 87 ? 5.273 -3.548 -16.967 1.00 96.81 87 TYR A C 1
ATOM 668 O O . TYR A 1 87 ? 5.022 -3.987 -15.847 1.00 96.81 87 TYR A O 1
ATOM 676 N N . LEU A 1 88 ? 4.511 -3.849 -18.021 1.00 97.44 88 LEU A N 1
ATOM 677 C CA . LEU A 1 88 ? 3.404 -4.797 -17.930 1.00 97.44 88 LEU A CA 1
ATOM 678 C C . LEU A 1 88 ? 3.910 -6.192 -17.551 1.00 97.44 88 LEU A C 1
ATOM 680 O O . LEU A 1 88 ? 3.329 -6.808 -16.660 1.00 97.44 88 LEU A O 1
ATOM 684 N N . GLU A 1 89 ? 4.997 -6.659 -18.166 1.00 97.69 89 GLU A N 1
ATOM 685 C CA . GLU A 1 89 ? 5.616 -7.943 -17.814 1.00 97.69 89 GLU A CA 1
ATOM 686 C C . GLU A 1 89 ? 6.091 -7.961 -16.354 1.00 97.69 89 GLU A C 1
ATOM 688 O O . GLU A 1 89 ? 5.842 -8.929 -15.633 1.00 97.69 89 GLU A O 1
ATOM 693 N N . GLU A 1 90 ? 6.690 -6.865 -15.870 1.00 96.56 90 GLU A N 1
ATOM 694 C CA . GLU A 1 90 ? 7.046 -6.729 -14.452 1.00 96.56 90 GLU A CA 1
ATOM 695 C C . GLU A 1 90 ? 5.813 -6.818 -13.541 1.00 96.56 90 GLU A C 1
ATOM 697 O O . GLU A 1 90 ? 5.829 -7.547 -12.550 1.00 96.56 90 GLU A O 1
ATOM 702 N N . VAL A 1 91 ? 4.725 -6.112 -13.867 1.00 97.44 91 VAL A N 1
ATOM 703 C CA . VAL A 1 91 ? 3.484 -6.152 -13.077 1.00 97.44 91 VAL A CA 1
ATOM 704 C C . VAL A 1 91 ? 2.884 -7.558 -13.065 1.00 97.44 91 VAL A C 1
ATOM 706 O O . VAL A 1 91 ? 2.466 -8.022 -12.005 1.00 97.44 91 VAL A O 1
ATOM 709 N N . LEU A 1 92 ? 2.861 -8.251 -14.208 1.00 97.62 92 LEU A N 1
ATOM 710 C CA . LEU A 1 92 ? 2.371 -9.629 -14.299 1.00 97.62 92 LEU A CA 1
ATOM 711 C C . LEU A 1 92 ? 3.212 -10.585 -13.444 1.00 97.62 92 LEU A C 1
ATOM 713 O O . LEU A 1 92 ? 2.650 -11.451 -12.772 1.00 97.62 92 LEU A O 1
ATOM 717 N N . ALA A 1 93 ? 4.533 -10.391 -13.410 1.00 97.19 93 ALA A N 1
ATOM 718 C CA . ALA A 1 93 ? 5.434 -11.171 -12.567 1.00 97.19 93 ALA A CA 1
ATOM 719 C C . ALA A 1 93 ? 5.212 -10.930 -11.059 1.00 97.19 93 ALA A C 1
ATOM 721 O O . ALA A 1 93 ? 5.403 -11.851 -10.269 1.00 97.19 93 ALA A O 1
ATOM 722 N N . MET A 1 94 ? 4.754 -9.738 -10.650 1.00 96.56 94 MET A N 1
ATOM 723 C CA . MET A 1 94 ? 4.461 -9.428 -9.240 1.00 96.56 94 MET A CA 1
ATOM 724 C C . MET A 1 94 ? 3.207 -10.139 -8.709 1.00 96.56 94 MET A C 1
ATOM 726 O O . MET A 1 94 ? 3.159 -10.468 -7.525 1.00 96.56 94 MET A O 1
ATOM 730 N N . ILE A 1 95 ? 2.189 -10.375 -9.550 1.00 96.00 95 ILE A N 1
ATOM 731 C CA . ILE A 1 95 ? 0.881 -10.934 -9.144 1.00 96.00 95 ILE A CA 1
ATOM 732 C C . ILE A 1 95 ? 1.001 -12.189 -8.256 1.00 96.00 95 ILE A C 1
ATOM 734 O O . ILE A 1 95 ? 0.419 -12.191 -7.167 1.00 96.00 95 ILE A O 1
ATOM 738 N N . PRO A 1 96 ? 1.736 -13.251 -8.647 1.00 95.62 96 PRO A N 1
ATOM 739 C CA . PRO A 1 96 ? 1.858 -14.443 -7.807 1.00 95.62 96 PRO A CA 1
ATOM 740 C C . PRO A 1 96 ? 2.556 -14.169 -6.467 1.00 95.62 96 PRO A C 1
ATOM 742 O O . PRO A 1 96 ? 2.231 -14.819 -5.475 1.00 95.62 96 PRO A O 1
ATOM 745 N N . GLU A 1 97 ? 3.473 -13.200 -6.404 1.00 91.88 97 GLU A N 1
ATOM 746 C CA . GLU A 1 97 ? 4.196 -12.850 -5.174 1.00 91.88 97 GLU A CA 1
ATOM 747 C C . GLU A 1 97 ? 3.320 -12.092 -4.167 1.00 91.88 97 GLU A C 1
ATOM 749 O O . GLU A 1 97 ? 3.539 -12.189 -2.955 1.00 91.88 97 GLU A O 1
ATOM 754 N N . ILE A 1 98 ? 2.321 -11.345 -4.653 1.00 94.19 98 ILE A N 1
ATOM 755 C CA . ILE A 1 98 ? 1.450 -10.498 -3.823 1.00 94.19 98 ILE A CA 1
ATOM 756 C C . ILE A 1 98 ? 0.085 -11.116 -3.509 1.00 94.19 98 ILE A C 1
ATOM 758 O O . ILE A 1 98 ? -0.637 -10.575 -2.672 1.00 94.19 98 ILE A O 1
ATOM 762 N N . ALA A 1 99 ? -0.261 -12.258 -4.111 1.00 90.94 99 ALA A N 1
ATOM 763 C CA . ALA A 1 99 ? -1.577 -12.893 -3.974 1.00 90.94 99 ALA A CA 1
ATOM 764 C C . ALA A 1 99 ? -1.966 -13.248 -2.522 1.00 90.94 99 ALA A C 1
ATOM 766 O O . ALA A 1 99 ? -3.145 -13.353 -2.207 1.00 90.94 99 ALA A O 1
ATOM 767 N N . GLY A 1 100 ? -0.990 -13.425 -1.623 1.00 92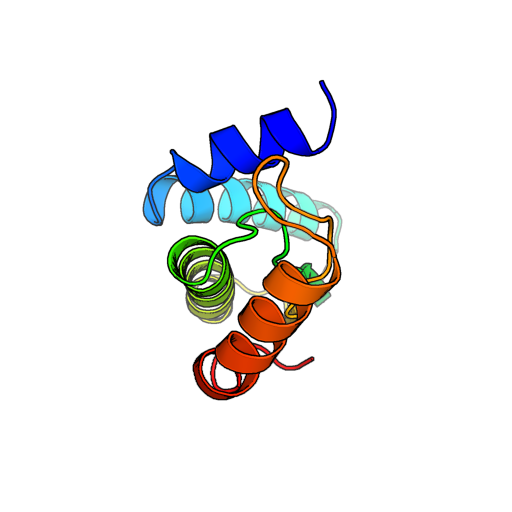.44 100 GLY A N 1
ATOM 768 C CA . GLY A 1 100 ? -1.239 -13.646 -0.190 1.00 92.44 100 GLY A CA 1
ATOM 769 C C . GLY A 1 100 ? -1.371 -12.368 0.649 1.00 92.44 100 GLY A C 1
ATOM 770 O O . GLY A 1 100 ? -1.654 -12.454 1.842 1.00 92.44 100 GLY A O 1
ATOM 771 N N . LEU A 1 101 ? -1.121 -11.196 0.059 1.00 94.31 101 LEU A N 1
ATOM 772 C CA . LEU A 1 101 ? -1.108 -9.899 0.744 1.00 94.31 101 LEU A CA 1
ATOM 773 C C . LEU A 1 101 ? -2.230 -8.957 0.288 1.00 94.31 101 LEU A C 1
ATOM 775 O O . LEU A 1 101 ? -2.587 -8.053 1.044 1.00 94.31 101 LEU A O 1
ATOM 779 N N . ALA A 1 102 ? -2.761 -9.142 -0.922 1.00 95.06 102 ALA A N 1
ATOM 780 C CA . ALA A 1 102 ? -3.870 -8.366 -1.469 1.00 95.06 102 ALA A CA 1
ATOM 781 C C . ALA A 1 102 ? -5.121 -9.236 -1.640 1.00 95.06 102 ALA A C 1
ATOM 783 O O . ALA A 1 102 ? -5.026 -10.405 -2.006 1.00 95.06 102 ALA A O 1
ATOM 784 N N . GLU A 1 103 ? -6.295 -8.652 -1.400 1.00 94.50 103 GLU A N 1
ATOM 785 C CA . GLU A 1 103 ? -7.580 -9.295 -1.689 1.00 94.50 103 GLU A CA 1
ATOM 786 C C . GLU A 1 103 ? -8.039 -9.084 -3.138 1.00 94.50 103 GLU A C 1
ATOM 788 O O . GLU A 1 103 ? -8.822 -9.889 -3.644 1.00 94.50 103 GLU A O 1
ATOM 793 N N . TYR A 1 104 ? -7.567 -8.013 -3.787 1.00 88.81 104 TYR A N 1
ATOM 794 C CA . TYR A 1 104 ? -7.924 -7.622 -5.156 1.00 88.81 104 TYR A CA 1
ATOM 795 C C . TYR A 1 104 ? -6.716 -7.133 -5.947 1.00 88.81 104 TYR A C 1
ATOM 797 O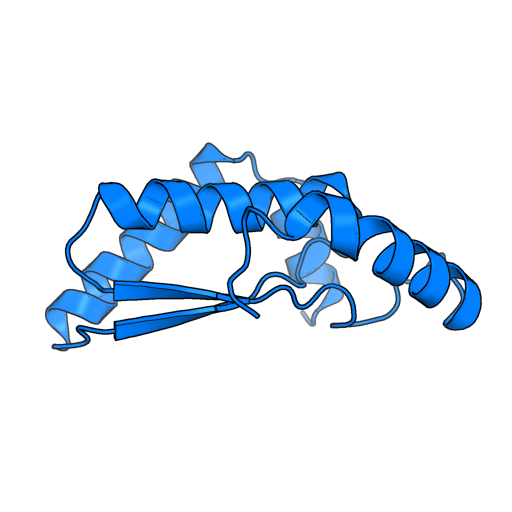 O . TYR A 1 104 ? -5.804 -6.545 -5.319 1.00 88.81 104 TYR A O 1
#

pLDDT: mean 96.23, std 4.48, range [60.41, 98.69]

Foldseek 3Di:
DDLVVLLVVLQPDDLVSLLVVVVVVVVVCVVVVAQEDEDEAQSPLALVSSLSNLVSQVVVCPVDRRHYAYYYPSVNDHPPVDDPVRSVVRSVVNCVVCVVRHPD

Secondary structure (DSSP, 8-state):
--HHHHHHHHHHS-HHHHHHHHHHHHHHHHHTT--EEEEE--S--SHHHHHHHHHHHHHHHHHSSSEEEEE--GGGS--TTS-HHHHHHHHHHHHHHHTTT---